Protein AF-A0A920G278-F1 (afdb_monomer_lite)

Foldseek 3Di:
DDLVDDPCVVVVCSVVVVVVDDDDDDDVPDDDDDDPPDDDDDDDPDPDDDDDDDDDDPDDCLQPDVVVVVVVCCVPQVPDDPVVNVVVVVVCCQQPVDPDCPVVVVDVDPDPDSRDDDDSVNSNVVVVVVVVVVVD

Radius of gyration: 21.74 Å; chains: 1; bounding box: 51×46×45 Å

Secondary structure (DSSP, 8-state):
--SSS--TTT-TTHHHHHHT-------TT------TT--------SSS---------SS-GGG--HHHHHHHHHHHHTTS-HHHHHHHHHHHIIIII----GGGTTSSS---STTS---HHHHHHHHHHHHHHHT-

Structure (mmCIF, N/CA/C/O backbone):
data_AF-A0A920G278-F1
#
_entry.id   AF-A0A920G278-F1
#
loop_
_atom_site.group_PDB
_atom_site.id
_atom_site.type_symbol
_atom_site.label_atom_id
_atom_site.label_alt_id
_atom_site.label_comp_id
_atom_site.label_asym_id
_atom_site.label_entity_id
_atom_site.label_seq_id
_atom_site.pdbx_PDB_ins_code
_atom_site.Cartn_x
_atom_site.Cartn_y
_atom_site.Cartn_z
_atom_site.occupancy
_atom_site.B_iso_or_equiv
_atom_site.auth_seq_id
_atom_site.auth_comp_id
_atom_site.auth_asym_id
_atom_site.auth_atom_id
_atom_site.pdbx_PDB_model_num
ATOM 1 N N . MET A 1 1 ? -13.855 -6.945 16.809 1.00 63.88 1 MET A N 1
ATOM 2 C CA . MET A 1 1 ? -14.785 -5.825 16.572 1.00 63.88 1 MET A CA 1
ATOM 3 C C . MET A 1 1 ? -15.887 -6.355 15.679 1.00 63.88 1 MET A C 1
ATOM 5 O O . MET A 1 1 ? -15.555 -6.992 14.687 1.00 63.88 1 MET A O 1
ATOM 9 N N . ASP A 1 2 ? -17.149 -6.184 16.060 1.00 78.00 2 ASP A N 1
ATOM 10 C CA . ASP A 1 2 ? -18.273 -6.523 15.185 1.00 78.00 2 ASP A CA 1
ATOM 11 C C . ASP A 1 2 ? -18.401 -5.433 14.112 1.00 78.00 2 ASP A C 1
ATOM 13 O O . ASP A 1 2 ? -18.522 -4.254 14.441 1.00 78.00 2 ASP A O 1
ATOM 17 N N . THR A 1 3 ? -18.305 -5.809 12.837 1.00 80.94 3 THR A N 1
ATOM 18 C CA . THR A 1 3 ? -18.431 -4.873 11.712 1.00 80.94 3 THR A CA 1
ATOM 19 C C . THR A 1 3 ? -19.882 -4.490 11.435 1.00 80.94 3 THR A C 1
ATOM 21 O O . THR A 1 3 ? -20.117 -3.423 10.871 1.00 80.94 3 THR A O 1
ATOM 24 N N . ARG A 1 4 ? -20.853 -5.319 11.850 1.00 83.62 4 ARG A N 1
ATOM 25 C CA . ARG A 1 4 ? -22.292 -5.077 11.654 1.00 83.62 4 ARG A CA 1
ATOM 26 C C . ARG A 1 4 ? -22.878 -4.147 12.708 1.00 83.62 4 ARG A C 1
ATOM 28 O O . ARG A 1 4 ? -23.804 -3.403 12.406 1.00 83.62 4 ARG A O 1
ATOM 35 N N . ASN A 1 5 ? -22.329 -4.172 13.918 1.00 88.94 5 ASN A N 1
ATOM 36 C CA . ASN A 1 5 ? -22.698 -3.260 14.996 1.00 88.94 5 ASN A CA 1
ATOM 37 C C . ASN A 1 5 ? -21.438 -2.712 15.696 1.00 88.94 5 ASN A C 1
ATOM 39 O O . ASN A 1 5 ? -21.107 -3.131 16.810 1.00 88.94 5 ASN A O 1
ATOM 43 N N . PRO A 1 6 ? -20.685 -1.824 15.025 1.00 90.19 6 PRO A N 1
ATOM 44 C CA . PRO A 1 6 ? -19.446 -1.276 15.558 1.00 90.19 6 PRO A CA 1
ATOM 45 C C . PRO A 1 6 ? -19.715 -0.355 16.751 1.00 90.19 6 PRO A C 1
ATOM 47 O O . PRO A 1 6 ? -20.625 0.472 16.722 1.00 90.19 6 PRO A O 1
ATOM 50 N N . ASP A 1 7 ? -18.871 -0.429 17.781 1.00 94.06 7 ASP A N 1
ATOM 51 C CA . ASP A 1 7 ? -18.888 0.563 18.857 1.00 94.06 7 ASP A CA 1
ATOM 52 C C . ASP A 1 7 ? -18.316 1.893 18.340 1.00 94.06 7 ASP A C 1
ATOM 54 O O . ASP A 1 7 ? -17.099 2.092 18.264 1.00 94.06 7 ASP A O 1
ATOM 58 N N . LEU A 1 8 ? -19.210 2.808 17.961 1.00 93.75 8 LEU A N 1
ATOM 59 C CA . LEU A 1 8 ? -18.851 4.129 17.445 1.00 93.75 8 LEU A CA 1
ATOM 60 C C . LEU A 1 8 ? -18.381 5.100 18.540 1.00 93.75 8 LEU A C 1
ATOM 62 O O . LEU A 1 8 ? -17.803 6.133 18.209 1.00 93.75 8 LEU A O 1
ATOM 66 N N . GLN A 1 9 ? -18.575 4.786 19.827 1.00 95.31 9 GLN A N 1
ATOM 67 C CA . GLN A 1 9 ? -17.986 5.581 20.909 1.00 95.31 9 GLN A CA 1
ATOM 68 C C . GLN A 1 9 ? -16.486 5.296 21.023 1.00 95.31 9 GLN A C 1
ATOM 70 O O . GLN A 1 9 ? -15.690 6.226 21.156 1.00 95.31 9 GLN A O 1
ATOM 75 N N . LEU A 1 10 ? -16.090 4.024 20.910 1.00 94.69 10 LEU A N 1
ATOM 76 C CA . LEU A 1 10 ? -14.682 3.608 20.884 1.00 94.69 10 LEU A CA 1
ATOM 77 C C . LEU A 1 10 ? -14.011 3.884 19.528 1.00 94.69 10 LEU A C 1
ATOM 79 O O . LEU A 1 10 ? -12.825 4.224 19.477 1.00 94.69 10 LEU A O 1
ATOM 83 N N . HIS A 1 11 ? -14.752 3.748 18.424 1.00 93.81 11 HIS A N 1
ATOM 84 C CA . HIS A 1 11 ? -14.230 3.852 17.058 1.00 93.81 11 HIS A CA 1
ATOM 85 C C . HIS A 1 11 ? -15.056 4.810 16.181 1.00 93.81 11 HIS A C 1
ATOM 87 O O . HIS A 1 11 ? -15.632 4.393 15.175 1.00 93.81 11 HIS A O 1
ATOM 93 N N . PRO A 1 12 ? -15.070 6.121 16.482 1.00 94.38 12 PRO A N 1
ATOM 94 C CA . PRO A 1 12 ? -15.932 7.086 15.791 1.00 94.38 12 PRO A CA 1
ATOM 95 C C . PRO A 1 12 ? -15.638 7.220 14.289 1.00 94.38 12 PRO A C 1
ATOM 97 O O . PRO A 1 12 ? -16.531 7.489 13.494 1.00 94.38 12 PRO A O 1
ATOM 100 N N . ASN A 1 13 ? -14.395 6.980 13.855 1.00 93.94 13 ASN A N 1
ATOM 101 C CA . ASN A 1 13 ? -14.040 7.025 12.431 1.00 93.94 13 ASN A CA 1
ATOM 102 C C . ASN A 1 13 ? -14.551 5.815 11.627 1.00 93.94 13 ASN A C 1
ATOM 104 O O . ASN A 1 13 ? -14.441 5.820 10.401 1.00 93.94 13 ASN A O 1
ATOM 108 N N . PHE A 1 14 ? -15.104 4.790 12.282 1.00 92.88 14 PHE A N 1
ATOM 109 C CA . PHE A 1 14 ? -15.648 3.621 11.596 1.00 92.88 14 PHE A CA 1
ATOM 110 C C . PHE A 1 14 ? -16.905 3.962 10.787 1.00 92.88 14 PHE A C 1
ATOM 112 O O . PHE A 1 14 ? -17.098 3.403 9.713 1.00 92.88 14 PHE A O 1
ATOM 119 N N . GLU A 1 15 ? -17.697 4.946 11.230 1.00 91.69 15 GLU A N 1
ATOM 120 C CA . GLU A 1 15 ? -18.829 5.470 10.454 1.00 91.69 15 GLU A CA 1
ATOM 121 C C . GLU A 1 15 ? -18.367 5.980 9.080 1.00 91.69 15 GLU A C 1
ATOM 123 O O . GLU A 1 15 ? -18.920 5.597 8.053 1.00 91.69 15 GLU A O 1
ATOM 128 N N . LYS A 1 16 ? -17.272 6.753 9.037 1.00 93.88 16 LYS A N 1
ATOM 129 C CA . LYS A 1 16 ? -16.677 7.229 7.776 1.00 93.88 16 LYS A CA 1
ATOM 130 C C . LYS A 1 16 ? -16.182 6.074 6.913 1.00 93.88 16 LYS A C 1
ATOM 132 O O . LYS A 1 16 ? -16.446 6.056 5.715 1.00 93.88 16 LYS A O 1
ATOM 137 N N . ALA A 1 17 ? -15.490 5.102 7.509 1.00 92.38 17 ALA A N 1
ATOM 138 C CA . ALA A 1 17 ? -15.020 3.925 6.781 1.00 92.38 17 ALA A CA 1
ATOM 139 C C . ALA A 1 17 ? -16.187 3.147 6.143 1.00 92.38 17 ALA A C 1
ATOM 141 O O . ALA A 1 17 ? -16.079 2.738 4.990 1.00 92.38 17 ALA A O 1
ATOM 142 N N . MET A 1 18 ? -17.319 3.025 6.846 1.00 90.44 18 MET A N 1
ATOM 143 C CA . MET A 1 18 ? -18.519 2.348 6.346 1.00 90.44 18 MET A CA 1
ATOM 144 C C . MET A 1 18 ? -19.105 3.028 5.102 1.00 90.44 18 MET A C 1
ATOM 146 O O . MET A 1 18 ? -19.583 2.342 4.207 1.00 90.44 18 MET A O 1
ATOM 150 N N . THR A 1 19 ? -19.010 4.359 4.986 1.00 92.94 19 THR A N 1
ATOM 151 C CA . THR A 1 19 ? -19.476 5.071 3.776 1.00 92.94 19 THR A CA 1
ATOM 152 C C . THR A 1 19 ? -18.672 4.737 2.515 1.00 92.94 19 THR A C 1
ATOM 154 O O . THR A 1 19 ? -19.168 4.918 1.406 1.00 92.94 19 THR A O 1
ATOM 157 N N . HIS A 1 20 ? -17.445 4.236 2.680 1.00 93.62 20 HIS A N 1
ATOM 158 C CA . HIS A 1 20 ? -16.569 3.800 1.591 1.00 93.62 20 HIS A CA 1
ATOM 159 C C . HIS A 1 20 ? -16.526 2.272 1.438 1.00 93.62 20 HIS A C 1
ATOM 161 O O . HIS A 1 20 ? -15.798 1.767 0.582 1.00 93.62 20 HIS A O 1
ATOM 167 N N . ALA A 1 21 ? -17.259 1.528 2.272 1.00 92.44 21 ALA A N 1
ATOM 168 C CA . ALA A 1 21 ? -17.241 0.077 2.247 1.00 92.44 21 ALA A CA 1
ATOM 169 C C . ALA A 1 21 ? -17.935 -0.458 0.989 1.00 92.44 21 ALA A C 1
ATOM 171 O O . ALA A 1 21 ? -18.999 0.010 0.587 1.00 92.44 21 ALA A O 1
ATOM 172 N N . LEU A 1 22 ? -17.331 -1.484 0.395 1.00 94.38 22 LEU A N 1
ATOM 173 C CA . LEU A 1 22 ? -17.933 -2.274 -0.670 1.00 94.38 22 LEU A CA 1
ATOM 174 C C . LEU A 1 22 ? -18.274 -3.652 -0.107 1.00 94.38 22 LEU A C 1
ATOM 176 O O . LEU A 1 22 ? -17.448 -4.274 0.562 1.00 94.38 22 LEU A O 1
ATOM 180 N N . THR A 1 23 ? -19.488 -4.127 -0.377 1.00 94.00 23 THR A N 1
ATOM 181 C CA . THR A 1 23 ? -19.970 -5.430 0.094 1.00 94.00 23 THR A CA 1
ATOM 182 C C . THR A 1 23 ? -20.340 -6.302 -1.093 1.00 94.00 23 THR A C 1
ATOM 184 O O . THR A 1 23 ? -21.022 -5.856 -2.014 1.00 94.00 23 THR A O 1
ATOM 187 N N . ALA A 1 24 ? -19.898 -7.556 -1.053 1.00 94.88 24 ALA A N 1
ATOM 188 C CA . ALA A 1 24 ? -20.250 -8.579 -2.022 1.00 94.88 24 ALA A CA 1
ATOM 189 C C . ALA A 1 24 ? -20.519 -9.896 -1.289 1.00 94.88 24 ALA A C 1
ATOM 191 O O . ALA A 1 24 ? -19.811 -10.242 -0.343 1.00 94.88 24 ALA A O 1
ATOM 192 N N . GLU A 1 25 ? -21.535 -10.626 -1.737 1.00 95.81 25 GLU A N 1
ATOM 193 C CA . GLU A 1 25 ? -21.801 -11.999 -1.312 1.00 95.81 25 GLU A CA 1
ATOM 194 C C . GLU A 1 25 ? -21.281 -12.945 -2.395 1.00 95.81 25 GLU A C 1
ATOM 196 O O . GLU A 1 25 ? -21.596 -12.760 -3.570 1.00 95.81 25 GLU A O 1
ATOM 201 N N . LEU A 1 26 ? -20.481 -13.940 -2.004 1.00 95.69 26 LEU A N 1
ATOM 202 C CA . LEU A 1 26 ? -19.862 -14.884 -2.933 1.00 95.69 26 LEU A CA 1
ATOM 203 C C . LEU A 1 26 ? -20.561 -16.233 -2.889 1.00 95.69 26 LEU A C 1
ATOM 205 O O . LEU A 1 26 ? -20.676 -16.857 -1.831 1.00 95.69 26 LEU A O 1
ATOM 209 N N . ARG A 1 27 ? -20.984 -16.702 -4.060 1.00 95.25 27 ARG A N 1
ATOM 210 C CA . ARG A 1 27 ? -21.540 -18.038 -4.265 1.00 95.25 27 ARG A CA 1
ATOM 211 C C . ARG A 1 27 ? -20.433 -19.027 -4.639 1.00 95.25 27 ARG A C 1
ATOM 213 O O . ARG A 1 27 ? -19.342 -18.621 -5.041 1.00 95.25 27 ARG A O 1
ATOM 220 N N . PRO A 1 28 ? -20.686 -20.344 -4.532 1.00 95.38 28 PRO A N 1
ATOM 221 C CA . PRO A 1 28 ? -19.731 -21.346 -4.990 1.00 95.38 28 PRO A CA 1
ATOM 222 C C . PRO A 1 28 ? -19.327 -21.117 -6.453 1.00 95.38 28 PRO A C 1
ATOM 224 O O . PRO A 1 28 ? -20.175 -21.130 -7.341 1.00 95.38 28 PRO A O 1
ATOM 227 N N . GLY A 1 29 ? -18.027 -20.928 -6.685 1.00 95.62 29 GLY A N 1
ATOM 228 C CA . GLY A 1 29 ? -17.454 -20.651 -8.006 1.00 95.62 29 GLY A CA 1
ATOM 229 C C . GLY A 1 29 ? -17.209 -19.170 -8.309 1.00 95.62 29 GLY A C 1
ATOM 230 O O . GLY A 1 29 ? -16.475 -18.884 -9.254 1.00 95.62 29 GLY A O 1
ATOM 231 N N . ASP A 1 30 ? -17.749 -18.243 -7.511 1.00 97.06 30 ASP A N 1
ATOM 2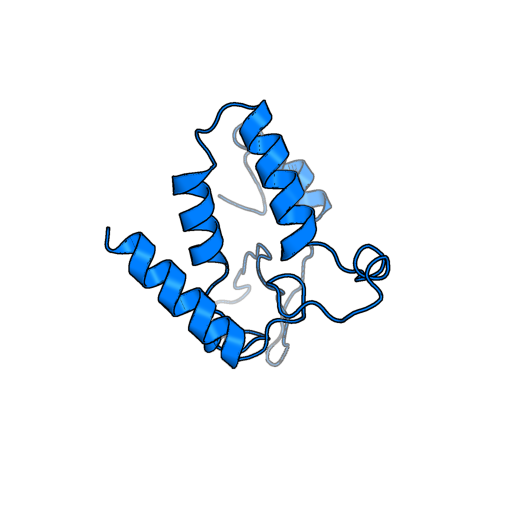32 C CA . ASP A 1 30 ? -17.466 -16.816 -7.670 1.00 97.06 30 ASP A CA 1
ATOM 233 C C . ASP A 1 30 ? -16.018 -16.492 -7.284 1.00 97.06 30 ASP A C 1
ATOM 235 O O . ASP A 1 30 ? -15.423 -17.105 -6.392 1.00 97.06 30 ASP A O 1
ATOM 239 N N . VAL A 1 31 ? -15.459 -15.484 -7.952 1.00 96.44 31 VAL A N 1
ATOM 240 C CA . VAL A 1 31 ? -14.097 -15.000 -7.720 1.00 96.44 31 VAL A CA 1
ATOM 241 C C . VAL A 1 31 ? -14.137 -13.494 -7.510 1.00 96.44 31 VAL A C 1
ATOM 243 O O . VAL A 1 31 ? -14.810 -12.772 -8.243 1.00 96.44 31 VAL A O 1
ATOM 246 N N . ILE A 1 32 ? -13.371 -13.019 -6.531 1.00 96.12 32 ILE A N 1
ATOM 247 C CA . ILE A 1 32 ? -13.100 -11.596 -6.327 1.00 96.12 32 ILE A CA 1
ATOM 248 C C . ILE A 1 32 ? -11.618 -11.315 -6.508 1.00 96.12 32 ILE A C 1
ATOM 250 O O . ILE A 1 32 ? -10.766 -12.101 -6.097 1.00 96.12 32 ILE A O 1
ATOM 254 N N . TYR A 1 33 ? -11.322 -10.164 -7.101 1.00 95.06 33 TYR A N 1
ATOM 255 C CA . TYR A 1 33 ? -9.986 -9.593 -7.102 1.00 95.06 33 TYR A CA 1
ATOM 256 C C . TYR A 1 33 ? -9.899 -8.537 -6.001 1.00 95.06 33 TYR A C 1
ATOM 258 O O . TYR A 1 33 ? -10.695 -7.600 -5.977 1.00 95.06 33 TYR A O 1
ATOM 266 N N . LEU A 1 34 ? -8.936 -8.698 -5.094 1.00 94.75 34 LEU A N 1
ATOM 267 C CA . LEU A 1 34 ? -8.640 -7.734 -4.039 1.00 94.75 34 LEU A CA 1
ATOM 268 C C . LEU A 1 34 ? -7.293 -7.074 -4.351 1.00 94.75 34 LEU A C 1
ATOM 270 O O . LEU A 1 34 ? -6.265 -7.749 -4.256 1.00 94.75 34 LEU A O 1
ATOM 274 N N . PRO A 1 35 ? -7.270 -5.783 -4.730 1.00 92.75 35 PRO A N 1
ATOM 275 C CA . PRO A 1 35 ? -6.017 -5.084 -4.966 1.00 92.75 35 PRO A CA 1
ATOM 276 C C . PRO A 1 35 ? -5.144 -5.032 -3.707 1.00 92.75 35 PRO A C 1
ATOM 278 O O . PRO A 1 35 ? -5.626 -5.091 -2.571 1.00 92.75 35 PRO A O 1
ATOM 281 N N . SER A 1 36 ? -3.835 -4.873 -3.909 1.00 90.31 36 SER A N 1
ATOM 282 C CA . SER A 1 36 ? -2.888 -4.733 -2.799 1.00 90.31 36 SER A CA 1
ATOM 283 C C . SER A 1 36 ? -3.300 -3.604 -1.848 1.00 90.31 36 SER A C 1
ATOM 285 O O . SER A 1 36 ? -3.749 -2.544 -2.281 1.00 90.31 36 SER A O 1
ATOM 287 N N . LEU A 1 37 ? -3.108 -3.833 -0.544 1.00 91.69 37 LEU A N 1
ATOM 288 C CA . LEU A 1 37 ? -3.442 -2.913 0.558 1.00 91.69 37 LEU A CA 1
ATOM 289 C C . LEU A 1 37 ? -4.943 -2.684 0.818 1.00 91.69 37 LEU A C 1
ATOM 291 O O . LEU A 1 37 ? -5.284 -1.880 1.688 1.00 91.69 37 LEU A O 1
ATOM 295 N N . TRP A 1 38 ? -5.848 -3.395 0.139 1.00 94.50 38 TRP A N 1
ATOM 296 C CA . TRP A 1 38 ? -7.277 -3.306 0.444 1.00 94.50 38 TRP A CA 1
ATOM 297 C C . TRP A 1 38 ? -7.628 -4.041 1.739 1.00 94.50 38 TRP A C 1
ATOM 299 O O . TRP A 1 38 ? -7.463 -5.259 1.865 1.00 94.50 38 TRP A O 1
ATOM 309 N N . TRP A 1 39 ? -8.169 -3.289 2.698 1.00 93.38 39 TRP A N 1
ATOM 310 C CA . TRP A 1 39 ? -8.805 -3.850 3.884 1.00 93.38 39 TRP A CA 1
ATOM 311 C C . TRP A 1 39 ? -10.033 -4.655 3.470 1.00 93.38 39 TRP A C 1
ATOM 313 O O . TRP A 1 39 ? -10.876 -4.168 2.721 1.00 93.38 39 TRP A O 1
ATOM 323 N N . HIS A 1 40 ? -10.142 -5.881 3.968 1.00 94.19 40 HIS A N 1
ATOM 324 C CA . HIS A 1 40 ? -11.272 -6.752 3.680 1.00 94.19 40 HIS A CA 1
ATOM 325 C C . HIS A 1 40 ? -11.637 -7.564 4.919 1.00 94.19 40 HIS A C 1
ATOM 327 O O . HIS A 1 40 ? -10.773 -7.996 5.683 1.00 94.19 40 HIS A O 1
ATOM 333 N N . GLN A 1 41 ? -12.937 -7.764 5.111 1.00 92.62 41 GLN A N 1
ATOM 334 C CA . GLN A 1 41 ? -13.489 -8.645 6.129 1.00 92.62 41 GLN A CA 1
ATOM 335 C C . GLN A 1 41 ? -14.347 -9.691 5.426 1.00 92.62 41 GLN A C 1
ATOM 337 O O . GLN A 1 41 ? -15.126 -9.365 4.537 1.00 92.62 41 GLN A O 1
ATOM 342 N N . VAL A 1 42 ? -14.169 -10.952 5.814 1.00 92.81 42 VAL A N 1
ATOM 343 C CA . VAL A 1 42 ? -14.889 -12.090 5.237 1.00 92.81 42 VAL A CA 1
ATOM 344 C C . VAL A 1 42 ? -15.750 -12.718 6.324 1.00 92.81 42 VAL A C 1
ATOM 346 O O . VAL A 1 42 ? -15.290 -12.916 7.451 1.00 92.81 42 VAL A O 1
ATOM 349 N N . GLU A 1 43 ? -17.003 -13.012 5.991 1.00 91.56 43 GLU A N 1
ATOM 350 C CA . GLU A 1 43 ? -17.947 -13.725 6.847 1.00 91.56 43 GLU A CA 1
ATOM 351 C C . GLU A 1 43 ? -18.442 -14.988 6.133 1.00 91.56 43 GLU A C 1
ATOM 353 O O . GLU A 1 43 ? -18.750 -14.954 4.942 1.00 91.56 43 GLU A O 1
ATOM 358 N N . SER A 1 44 ? -18.540 -16.104 6.862 1.00 92.81 44 SER A N 1
ATOM 359 C CA . SER A 1 44 ? -19.236 -17.294 6.370 1.00 92.81 44 SER A CA 1
ATOM 360 C C . SER A 1 44 ? -20.730 -17.189 6.661 1.00 92.81 44 SER A C 1
ATOM 362 O O . SER A 1 44 ? -21.122 -17.091 7.820 1.00 92.81 44 SER A O 1
ATOM 364 N N . LEU A 1 45 ? -21.562 -17.276 5.621 1.00 92.56 45 LEU A N 1
ATOM 365 C CA . LEU A 1 45 ? -23.026 -17.223 5.737 1.00 92.56 45 LEU A CA 1
ATOM 366 C C . LEU A 1 45 ? -23.682 -18.601 5.935 1.00 92.56 45 LEU A C 1
ATOM 368 O O . LEU A 1 45 ? -24.897 -18.699 6.081 1.00 92.56 45 LEU A O 1
ATOM 372 N N . SER A 1 46 ? -22.897 -19.680 5.922 1.00 92.00 46 SER A N 1
ATOM 373 C CA . SER A 1 46 ? -23.390 -21.047 6.102 1.00 92.00 46 SER A CA 1
ATOM 374 C C . SER A 1 46 ? -22.505 -21.845 7.060 1.00 92.00 46 SER A C 1
ATOM 376 O O . SER A 1 46 ? -21.387 -21.439 7.385 1.00 92.00 46 SER A O 1
ATOM 378 N N . ALA A 1 47 ? -23.016 -22.994 7.513 1.00 93.19 47 ALA A N 1
ATOM 379 C CA . ALA A 1 47 ? -22.315 -23.866 8.455 1.00 93.19 47 ALA A CA 1
ATOM 380 C C . ALA A 1 47 ? -21.013 -24.461 7.886 1.00 93.19 47 ALA A C 1
ATOM 382 O O . ALA A 1 47 ? -20.138 -24.847 8.657 1.00 93.19 47 ALA A O 1
ATOM 383 N N . ILE A 1 48 ? -20.884 -24.546 6.555 1.00 92.06 48 ILE A N 1
ATOM 384 C CA . ILE A 1 48 ? -19.701 -25.074 5.868 1.00 92.06 48 ILE A CA 1
ATOM 385 C C . ILE A 1 48 ? -19.375 -24.159 4.686 1.00 92.06 48 ILE A C 1
ATOM 387 O O . ILE A 1 48 ? -20.171 -24.052 3.756 1.00 92.06 48 ILE A O 1
ATOM 391 N N . ASN A 1 49 ? -18.186 -23.552 4.688 1.00 92.50 49 ASN A N 1
ATOM 392 C CA . ASN A 1 49 ? -17.644 -22.839 3.531 1.00 92.50 49 ASN A CA 1
ATOM 393 C C . ASN A 1 49 ? -16.237 -23.340 3.175 1.00 92.50 49 ASN A C 1
ATOM 395 O O . ASN A 1 49 ? -15.559 -23.967 3.989 1.00 92.50 49 ASN A O 1
ATOM 399 N N . GLY A 1 50 ? -15.812 -23.060 1.943 1.00 92.44 50 GLY A N 1
ATOM 400 C CA . GLY A 1 50 ? -14.443 -23.269 1.492 1.00 92.44 50 GLY A CA 1
ATOM 401 C C . GLY A 1 50 ? -14.040 -22.160 0.529 1.00 92.44 50 GLY A C 1
ATOM 402 O O . GLY A 1 50 ? -14.812 -21.808 -0.361 1.00 92.44 50 GLY A O 1
ATOM 403 N N . LEU A 1 51 ? -12.842 -21.609 0.720 1.00 94.12 51 LEU A N 1
ATOM 404 C CA . LEU A 1 51 ? -12.241 -20.608 -0.159 1.00 94.12 51 LEU A CA 1
ATOM 405 C C . LEU A 1 51 ? -10.800 -21.004 -0.480 1.00 94.12 51 LEU A C 1
ATOM 407 O O . LEU A 1 51 ? -10.098 -21.569 0.358 1.00 94.12 51 LEU A O 1
ATOM 411 N N . VAL A 1 52 ? -10.359 -20.668 -1.690 1.00 95.31 52 VAL A N 1
ATOM 412 C CA . VAL A 1 52 ? -8.963 -20.779 -2.121 1.00 95.31 52 VAL A CA 1
ATOM 413 C C . VAL A 1 52 ? -8.527 -19.412 -2.627 1.00 95.31 52 VAL A C 1
ATOM 415 O O . VAL A 1 52 ? -9.215 -18.806 -3.445 1.00 95.31 52 VAL A O 1
ATOM 418 N N . ASN A 1 53 ? -7.390 -18.926 -2.136 1.00 96.06 53 ASN A N 1
ATOM 41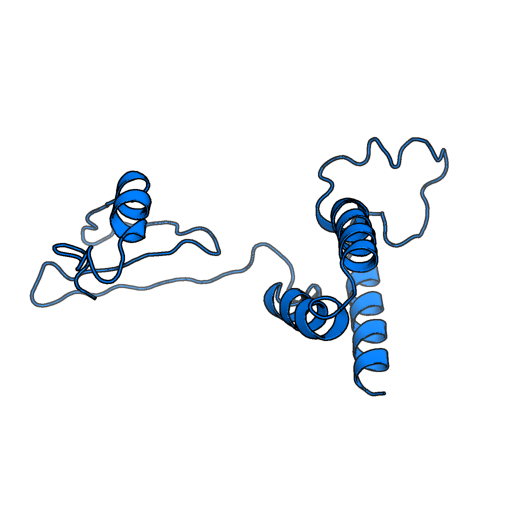9 C CA . ASN A 1 53 ? -6.831 -17.630 -2.510 1.00 96.06 53 ASN A CA 1
ATOM 420 C C . ASN A 1 53 ? -5.491 -17.789 -3.236 1.00 96.06 53 ASN A C 1
ATOM 422 O O . ASN A 1 53 ? -4.647 -18.592 -2.835 1.00 96.06 53 ASN A O 1
ATOM 426 N N . TYR A 1 54 ? -5.262 -16.946 -4.240 1.00 94.25 54 TYR A N 1
ATOM 427 C CA . TYR A 1 54 ? -3.981 -16.820 -4.932 1.00 94.25 54 TYR A CA 1
ATOM 428 C C . TYR A 1 54 ? -3.392 -15.441 -4.646 1.00 94.25 54 TYR A C 1
ATOM 430 O O . TYR A 1 54 ? -4.085 -14.438 -4.779 1.00 94.25 54 TYR A O 1
ATOM 438 N N . TRP A 1 55 ? -2.117 -15.401 -4.262 1.00 92.31 55 TRP A N 1
ATOM 439 C CA . TRP A 1 55 ? -1.371 -14.163 -4.038 1.00 92.31 55 TRP A CA 1
ATOM 440 C C . TRP A 1 55 ? -0.227 -14.091 -5.037 1.00 92.31 55 TRP A C 1
ATOM 442 O O . TRP A 1 55 ? 0.503 -15.067 -5.214 1.00 92.31 55 TRP A O 1
ATOM 452 N N . TRP A 1 56 ? -0.061 -12.940 -5.675 1.00 89.25 56 TRP A N 1
ATOM 453 C CA . TRP A 1 56 ? 1.039 -12.685 -6.595 1.00 89.25 56 TRP A CA 1
ATOM 454 C C . TRP A 1 56 ? 1.454 -11.216 -6.524 1.00 89.25 56 TRP A C 1
ATOM 456 O O . TRP A 1 56 ? 0.714 -10.367 -6.029 1.00 89.25 56 TRP A O 1
ATOM 466 N N . THR A 1 57 ? 2.655 -10.925 -7.012 1.00 84.38 57 THR A N 1
ATOM 467 C CA . THR A 1 57 ? 3.141 -9.562 -7.231 1.00 84.38 57 THR A CA 1
ATOM 468 C C . THR A 1 57 ? 3.164 -9.282 -8.725 1.00 84.38 57 THR A C 1
ATOM 470 O O . THR A 1 57 ? 3.475 -10.166 -9.521 1.00 84.38 57 THR A O 1
ATOM 473 N N . GLU A 1 58 ? 2.858 -8.050 -9.120 1.00 82.44 58 GLU A N 1
ATOM 474 C CA . GLU A 1 58 ? 2.912 -7.640 -10.532 1.00 82.44 58 GLU A CA 1
ATOM 475 C C . GLU A 1 58 ? 4.352 -7.471 -11.042 1.00 82.44 58 GLU A C 1
ATOM 477 O O . GLU A 1 58 ? 4.593 -7.403 -12.244 1.00 82.44 58 GLU A O 1
ATOM 482 N N . THR A 1 59 ? 5.325 -7.417 -10.130 1.00 83.38 59 THR A N 1
ATOM 483 C CA . THR A 1 59 ? 6.719 -7.106 -10.437 1.00 83.38 59 THR A CA 1
ATOM 484 C C . THR A 1 59 ? 7.666 -8.242 -10.035 1.00 83.38 59 THR A C 1
ATOM 486 O O . THR A 1 59 ? 7.352 -9.086 -9.189 1.00 83.38 59 THR A O 1
ATOM 489 N N . SER A 1 60 ? 8.839 -8.279 -10.679 1.00 83.69 60 SER A N 1
ATOM 490 C CA . SER A 1 60 ? 9.891 -9.274 -10.436 1.00 83.69 60 SER A CA 1
ATOM 491 C C . SER A 1 60 ? 10.371 -9.257 -8.982 1.00 83.69 60 SER A C 1
ATOM 493 O O . SER A 1 60 ? 10.615 -8.199 -8.402 1.00 83.69 60 SER A O 1
ATOM 495 N N . ALA A 1 61 ? 10.631 -10.440 -8.417 1.00 82.75 61 ALA A N 1
ATOM 496 C CA . ALA A 1 61 ? 11.179 -10.593 -7.065 1.00 82.75 61 ALA A CA 1
ATOM 497 C C . ALA A 1 61 ? 12.544 -9.895 -6.863 1.00 82.75 61 ALA A C 1
ATOM 499 O O . ALA A 1 61 ? 12.974 -9.651 -5.729 1.00 82.75 61 ALA A O 1
ATOM 500 N N . VAL A 1 62 ? 13.240 -9.555 -7.956 1.00 84.56 62 VAL A N 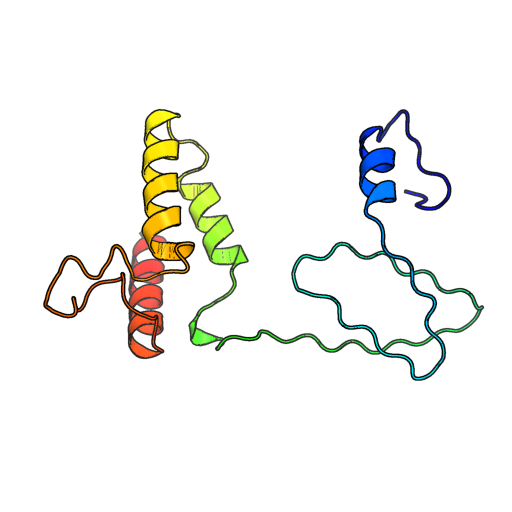1
ATOM 501 C CA . VAL A 1 62 ? 14.495 -8.789 -7.922 1.00 84.56 62 VAL A CA 1
ATOM 502 C C . VAL A 1 62 ? 14.292 -7.412 -7.275 1.00 84.56 62 VAL A C 1
ATOM 504 O O . VAL A 1 62 ? 15.200 -6.954 -6.578 1.00 84.56 62 VAL A O 1
ATOM 507 N N . TYR A 1 63 ? 13.106 -6.809 -7.417 1.00 85.62 63 TYR A N 1
ATOM 508 C CA . TYR A 1 63 ? 12.782 -5.478 -6.892 1.00 85.62 63 TYR A CA 1
ATOM 509 C C . TYR A 1 63 ? 12.522 -5.436 -5.376 1.00 85.62 63 TYR A C 1
ATOM 511 O O . TYR A 1 63 ? 12.591 -4.364 -4.779 1.00 85.62 63 TYR A O 1
ATOM 519 N N . GLY A 1 64 ? 12.308 -6.588 -4.731 1.00 86.75 64 GLY A N 1
ATOM 520 C CA . GLY A 1 64 ? 12.058 -6.671 -3.286 1.00 86.75 64 GLY A CA 1
ATOM 521 C C . GLY A 1 64 ? 10.635 -6.274 -2.871 1.00 86.75 64 GLY A C 1
ATOM 522 O O . GLY A 1 64 ? 9.781 -5.998 -3.711 1.00 86.75 64 GLY A O 1
ATOM 523 N N . ALA A 1 65 ? 10.363 -6.292 -1.561 1.00 88.44 65 ALA A N 1
ATOM 524 C CA . ALA A 1 65 ? 9.040 -5.990 -1.019 1.00 88.44 65 ALA A CA 1
ATOM 525 C C . ALA A 1 65 ? 8.895 -4.488 -0.687 1.00 88.44 65 ALA A C 1
ATOM 527 O O . ALA A 1 65 ? 9.768 -3.933 -0.016 1.00 88.44 65 ALA A O 1
ATOM 528 N N . PRO A 1 66 ? 7.775 -3.823 -1.042 1.00 91.00 66 PRO A N 1
ATOM 529 C CA . PRO A 1 66 ? 7.539 -2.416 -0.685 1.00 91.00 66 PRO A CA 1
ATOM 530 C C . PRO A 1 66 ? 7.624 -2.128 0.825 1.00 91.00 66 PRO A C 1
ATOM 532 O O . PRO A 1 66 ? 8.046 -1.048 1.240 1.00 91.00 66 PRO A O 1
ATOM 535 N N . MET A 1 67 ? 7.276 -3.113 1.659 1.00 91.88 67 MET A N 1
ATOM 536 C CA . MET A 1 67 ? 7.381 -3.009 3.117 1.00 91.88 67 MET A CA 1
ATOM 537 C C . MET A 1 67 ? 8.825 -2.870 3.616 1.00 91.88 67 MET A C 1
ATOM 539 O O . MET A 1 67 ? 9.044 -2.200 4.627 1.00 91.88 67 MET A O 1
ATOM 543 N N . ASP A 1 68 ? 9.815 -3.427 2.913 1.00 92.31 68 ASP A N 1
ATOM 544 C CA . ASP A 1 68 ? 11.227 -3.276 3.286 1.00 92.31 68 ASP A CA 1
ATOM 545 C C . ASP A 1 68 ? 11.686 -1.828 3.070 1.00 92.31 68 ASP A C 1
ATOM 547 O O . ASP A 1 68 ? 12.344 -1.238 3.932 1.00 92.31 68 ASP A O 1
ATOM 551 N N . ALA A 1 69 ? 11.265 -1.215 1.957 1.00 92.88 69 ALA A N 1
ATOM 552 C 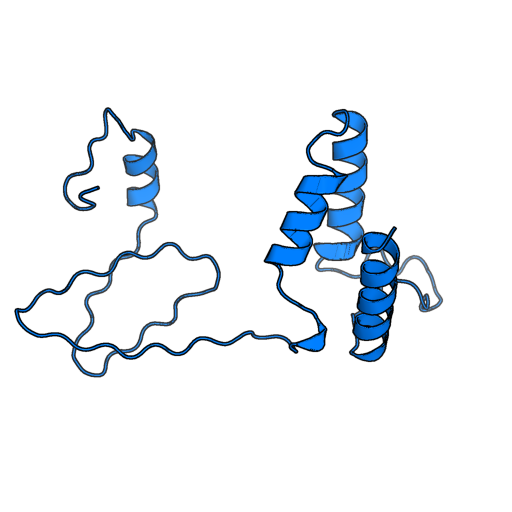CA . ALA A 1 69 ? 11.527 0.194 1.672 1.00 92.88 69 ALA A CA 1
ATOM 553 C C . ALA A 1 69 ? 10.879 1.109 2.724 1.00 92.88 69 ALA A C 1
ATOM 555 O O . ALA A 1 69 ? 11.539 2.007 3.253 1.00 92.88 69 ALA A O 1
ATOM 556 N N . LEU A 1 70 ? 9.617 0.843 3.088 1.00 95.06 70 LEU A N 1
ATOM 557 C CA . LEU A 1 70 ? 8.923 1.584 4.145 1.00 95.06 70 LEU A CA 1
ATOM 558 C C . LEU A 1 70 ? 9.625 1.434 5.499 1.00 95.06 70 LEU A C 1
ATOM 560 O O . LEU A 1 70 ? 9.827 2.425 6.199 1.00 95.06 70 LEU A O 1
ATOM 564 N N . THR A 1 71 ? 10.028 0.216 5.863 1.00 95.88 71 THR A N 1
ATOM 565 C CA . THR A 1 71 ? 10.731 -0.058 7.126 1.00 95.88 71 THR A CA 1
ATOM 566 C C . THR A 1 71 ? 12.038 0.726 7.204 1.00 95.88 71 THR A C 1
ATOM 568 O O . THR A 1 71 ? 12.319 1.380 8.212 1.00 95.88 71 THR A O 1
ATOM 571 N N . HIS A 1 72 ? 12.816 0.734 6.121 1.00 94.31 72 HIS A N 1
ATOM 572 C CA . HIS A 1 72 ? 14.060 1.491 6.071 1.00 94.31 72 HIS A CA 1
ATOM 573 C C . HIS A 1 72 ? 13.821 3.009 6.147 1.00 94.31 72 HIS A C 1
ATOM 575 O O . HIS A 1 72 ? 14.512 3.707 6.892 1.00 94.31 72 HIS A O 1
ATOM 581 N N . ALA A 1 73 ? 12.799 3.523 5.457 1.00 95.50 73 ALA A N 1
ATOM 582 C CA . ALA A 1 73 ? 12.414 4.932 5.534 1.00 95.50 73 ALA A CA 1
ATOM 583 C C . ALA A 1 73 ? 11.942 5.332 6.943 1.00 95.50 73 ALA A C 1
ATOM 585 O O . ALA A 1 73 ? 12.276 6.417 7.422 1.00 95.50 73 ALA A O 1
ATOM 586 N N . LEU A 1 74 ? 11.211 4.460 7.647 1.00 96.44 74 LEU A N 1
ATOM 587 C CA . LEU A 1 74 ? 10.833 4.691 9.042 1.00 96.44 74 LEU A CA 1
ATOM 588 C C . LEU A 1 74 ? 12.070 4.827 9.934 1.00 96.44 74 LEU A C 1
ATOM 590 O O . LEU A 1 74 ? 12.145 5.771 10.718 1.00 96.44 74 LEU A O 1
ATOM 594 N N . MET A 1 75 ? 13.048 3.935 9.774 1.00 94.94 75 MET A N 1
ATOM 595 C CA . MET A 1 75 ? 14.297 3.971 10.535 1.00 94.94 75 MET A CA 1
ATOM 596 C C . MET A 1 75 ? 15.117 5.241 10.255 1.00 94.94 75 MET A C 1
ATOM 598 O O . MET A 1 75 ? 15.611 5.866 11.190 1.00 94.94 75 MET A O 1
ATOM 602 N N . ALA A 1 76 ? 15.252 5.640 8.986 1.00 95.38 76 ALA A N 1
ATOM 603 C CA . ALA A 1 76 ? 16.158 6.717 8.583 1.00 95.38 76 ALA A CA 1
ATOM 604 C C . ALA A 1 76 ? 15.531 8.126 8.601 1.00 95.38 76 ALA A C 1
ATOM 606 O O . ALA A 1 76 ? 16.239 9.109 8.815 1.00 95.38 76 ALA A O 1
ATOM 607 N N . ILE A 1 77 ? 14.219 8.253 8.362 1.00 97.00 77 ILE A N 1
ATOM 608 C CA . ILE A 1 77 ? 13.580 9.545 8.038 1.00 97.00 77 ILE A CA 1
ATOM 609 C C . ILE A 1 77 ? 12.558 9.980 9.095 1.00 97.00 77 ILE A C 1
ATOM 611 O O . ILE A 1 77 ? 12.420 11.178 9.354 1.00 97.00 77 ILE A O 1
ATOM 615 N N . LYS A 1 78 ? 11.837 9.050 9.741 1.00 96.69 78 LYS A N 1
ATOM 616 C CA . LYS A 1 78 ? 10.677 9.376 10.604 1.00 96.69 78 LYS A CA 1
ATOM 617 C C . LYS A 1 78 ? 10.999 10.397 11.705 1.00 96.69 78 LYS A C 1
ATOM 619 O O . LYS A 1 78 ? 10.174 11.280 11.982 1.00 96.69 78 LYS A O 1
ATOM 624 N N . SER A 1 79 ? 12.194 10.295 12.284 1.00 96.94 79 SER A N 1
ATOM 625 C CA . SER A 1 79 ? 12.659 11.104 13.419 1.00 96.94 79 SER A CA 1
ATOM 626 C C . SER A 1 79 ? 13.380 12.399 13.030 1.00 96.94 79 SER A C 1
ATOM 628 O O . SER A 1 79 ? 13.738 13.173 13.913 1.00 96.94 79 SER A O 1
ATOM 630 N N . LEU A 1 80 ? 13.579 12.679 11.736 1.00 97.69 80 LEU A N 1
ATOM 631 C CA . LEU A 1 80 ? 14.257 13.903 11.302 1.00 97.69 80 LEU A CA 1
ATOM 632 C C . LEU A 1 80 ? 13.435 15.172 11.630 1.00 97.69 80 LEU A C 1
ATOM 634 O O . LEU A 1 80 ? 12.198 15.106 11.730 1.00 97.69 80 LEU A O 1
ATOM 638 N N . PRO A 1 81 ? 14.088 16.347 11.753 1.00 98.25 81 PRO A N 1
ATOM 639 C CA . PRO A 1 81 ? 13.408 17.637 11.849 1.00 98.25 81 PRO A CA 1
ATOM 640 C C . PRO A 1 81 ? 12.454 17.886 10.674 1.00 98.25 81 PRO A C 1
ATOM 642 O O . PRO A 1 81 ? 12.671 17.396 9.565 1.00 98.25 81 PRO A O 1
ATOM 645 N N . GLY A 1 82 ? 11.410 18.690 10.901 1.00 97.81 82 GLY A N 1
ATOM 646 C CA . GLY A 1 82 ? 10.343 18.930 9.919 1.00 97.81 82 GLY A CA 1
ATOM 647 C C . GLY A 1 82 ? 10.852 19.353 8.538 1.00 97.81 82 GLY A C 1
ATOM 648 O O . GLY A 1 82 ? 10.501 18.723 7.547 1.00 97.81 82 GLY A O 1
ATOM 649 N N . ALA A 1 83 ? 11.749 20.342 8.479 1.00 97.31 83 ALA A N 1
ATOM 650 C CA . ALA A 1 83 ? 12.317 20.825 7.217 1.00 97.31 83 ALA A CA 1
ATOM 651 C C . ALA A 1 83 ? 13.065 19.728 6.434 1.00 97.31 83 ALA A C 1
ATOM 653 O O . ALA A 1 83 ? 12.927 19.632 5.217 1.00 97.31 83 ALA A O 1
ATOM 654 N N . GLN A 1 84 ? 13.806 18.859 7.129 1.00 97.50 84 GLN A N 1
ATOM 655 C CA . GLN A 1 84 ? 14.524 17.753 6.493 1.00 97.50 84 GLN A CA 1
ATOM 656 C C . GLN A 1 84 ? 13.559 16.681 5.982 1.00 97.50 84 GLN A C 1
ATOM 658 O O . GLN A 1 84 ? 13.735 16.190 4.871 1.00 97.50 84 GLN A O 1
ATOM 663 N N . LYS A 1 85 ? 12.503 16.354 6.742 1.00 97.25 85 LYS A N 1
ATOM 664 C CA . LYS A 1 85 ? 11.456 15.432 6.271 1.00 97.25 85 LYS A CA 1
ATOM 665 C C . LYS A 1 85 ? 10.768 15.949 5.014 1.00 97.25 85 LYS A C 1
ATOM 667 O O . LYS A 1 85 ? 10.547 15.166 4.099 1.00 97.25 85 LYS A O 1
ATOM 672 N N . SER A 1 86 ? 10.480 17.248 4.945 1.00 96.94 86 SER A N 1
ATOM 673 C CA . SER A 1 86 ? 9.897 17.862 3.748 1.00 96.94 86 SER A CA 1
ATOM 674 C C . SER A 1 86 ? 10.833 17.778 2.540 1.00 96.94 86 SER A C 1
ATOM 676 O O . SER A 1 86 ? 10.379 17.441 1.451 1.00 96.94 86 SER A O 1
ATOM 678 N N . ALA A 1 87 ? 12.136 18.014 2.729 1.00 95.94 87 ALA A N 1
ATOM 679 C CA . ALA A 1 87 ? 13.123 17.869 1.659 1.00 95.94 87 ALA A CA 1
ATOM 680 C C . ALA A 1 87 ? 13.223 16.417 1.157 1.00 95.94 87 ALA A C 1
ATOM 682 O O . ALA A 1 87 ? 13.191 16.174 -0.047 1.00 95.94 87 ALA A O 1
ATOM 683 N N . TRP A 1 88 ? 13.268 15.439 2.069 1.00 96.44 88 TRP A N 1
ATOM 684 C CA . TRP A 1 88 ? 13.261 14.022 1.697 1.00 96.44 88 TRP A CA 1
ATOM 685 C C . TRP A 1 88 ? 11.957 13.601 1.024 1.00 96.44 88 TRP A C 1
ATOM 687 O O . TRP A 1 88 ? 12.008 12.857 0.052 1.00 96.44 88 TRP A O 1
ATOM 697 N N . LYS A 1 89 ? 10.801 14.105 1.474 1.00 95.50 89 LYS A N 1
ATOM 698 C CA . LYS A 1 89 ? 9.520 13.860 0.802 1.00 95.50 89 LYS A CA 1
ATOM 699 C C . LYS A 1 89 ? 9.573 14.318 -0.657 1.00 95.50 89 LYS A C 1
ATOM 701 O O . LYS A 1 89 ? 9.206 13.538 -1.522 1.00 95.50 89 LYS A O 1
ATOM 706 N N . ALA A 1 90 ? 10.090 15.517 -0.932 1.00 92.25 90 ALA A N 1
ATOM 707 C CA . ALA A 1 90 ? 10.236 16.009 -2.304 1.00 92.25 90 ALA A CA 1
ATOM 708 C C . ALA A 1 90 ? 11.151 15.111 -3.159 1.00 92.25 90 ALA A C 1
ATOM 710 O O . ALA A 1 90 ? 10.866 14.881 -4.330 1.00 92.25 90 ALA A O 1
ATOM 711 N N . LEU A 1 91 ? 12.217 14.550 -2.57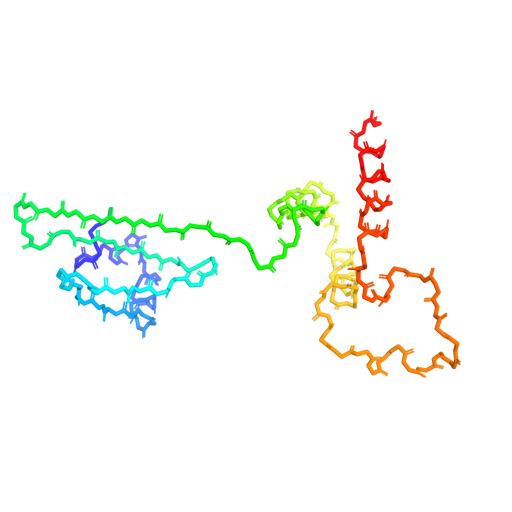4 1.00 91.06 91 LEU A N 1
ATOM 712 C CA . LEU A 1 91 ? 13.064 13.573 -3.267 1.00 91.06 91 LEU A CA 1
ATOM 713 C C . LEU A 1 91 ? 12.328 12.254 -3.547 1.00 91.06 91 LEU A C 1
ATOM 715 O O . LEU A 1 91 ? 12.482 11.708 -4.634 1.00 91.06 91 LEU A O 1
ATOM 719 N N . PHE A 1 92 ? 11.527 11.741 -2.608 1.00 92.81 92 PHE A N 1
ATOM 720 C CA . PHE A 1 92 ? 10.687 10.559 -2.847 1.00 92.81 92 PHE A CA 1
ATOM 721 C C . PHE A 1 92 ? 9.638 10.824 -3.929 1.00 92.81 92 PHE A C 1
ATOM 723 O O . PHE A 1 92 ? 9.465 9.996 -4.819 1.00 92.81 92 PHE A O 1
ATOM 730 N N . ASP A 1 93 ? 8.985 11.985 -3.883 1.00 89.50 93 ASP A N 1
ATOM 731 C CA . ASP A 1 93 ? 8.015 12.395 -4.897 1.00 89.50 93 ASP A CA 1
ATOM 732 C C . ASP A 1 93 ? 8.678 12.415 -6.288 1.00 89.50 93 ASP A C 1
ATOM 734 O O . ASP A 1 93 ? 8.135 11.847 -7.228 1.00 89.50 93 ASP A O 1
ATOM 738 N N . TYR A 1 94 ? 9.897 12.957 -6.401 1.00 84.94 94 TYR A N 1
ATOM 739 C CA . TYR A 1 94 ? 10.639 13.011 -7.664 1.00 84.94 94 TYR A CA 1
ATOM 740 C C . TYR A 1 94 ? 11.147 11.643 -8.155 1.00 84.94 94 TYR A C 1
ATOM 742 O O . TYR A 1 94 ? 10.970 11.319 -9.325 1.00 84.94 94 TYR A O 1
ATOM 750 N N . TYR A 1 95 ? 11.778 10.831 -7.296 1.00 85.44 95 TYR A N 1
ATOM 751 C CA . TYR A 1 95 ? 12.444 9.583 -7.715 1.00 85.44 95 TYR A CA 1
ATOM 752 C C . TYR A 1 95 ? 11.555 8.331 -7.682 1.00 85.44 95 TYR A C 1
ATOM 754 O O . TYR A 1 95 ? 11.915 7.336 -8.307 1.00 85.44 95 TYR A O 1
ATOM 762 N N . VAL A 1 96 ? 10.457 8.330 -6.917 1.00 87.94 96 VAL A N 1
ATOM 763 C CA . VAL A 1 96 ? 9.646 7.122 -6.660 1.00 87.94 96 VAL A CA 1
ATOM 764 C C . VAL A 1 96 ? 8.206 7.268 -7.148 1.00 87.94 96 VAL A C 1
ATOM 766 O O . VAL A 1 96 ? 7.662 6.297 -7.665 1.00 87.94 96 VAL A O 1
ATOM 769 N N . PHE A 1 97 ? 7.582 8.440 -6.978 1.00 87.81 97 PHE A N 1
ATOM 770 C CA . PHE A 1 97 ? 6.141 8.612 -7.221 1.00 87.81 97 PHE A CA 1
ATOM 771 C C . PHE A 1 97 ? 5.785 9.429 -8.470 1.00 87.81 97 PHE A C 1
ATOM 773 O O . PHE A 1 97 ? 4.614 9.466 -8.838 1.00 87.81 97 PHE A O 1
ATOM 780 N N . SER A 1 98 ? 6.747 10.087 -9.120 1.00 81.88 98 SER A N 1
ATOM 781 C CA . SER A 1 98 ? 6.491 10.854 -10.341 1.00 81.88 98 SER A CA 1
ATOM 782 C C . SER A 1 98 ? 6.085 9.919 -11.492 1.00 81.88 98 SER A C 1
ATOM 784 O O . SER A 1 98 ? 6.844 9.049 -11.922 1.00 81.88 98 SER A O 1
ATOM 786 N N . GLU A 1 99 ? 4.851 10.074 -11.981 1.00 65.94 99 GLU A N 1
ATOM 787 C CA . GLU A 1 99 ? 4.310 9.257 -13.082 1.00 65.94 99 GLU A CA 1
ATOM 788 C C . GLU A 1 99 ? 4.869 9.684 -14.446 1.00 65.94 99 GLU A C 1
ATOM 790 O O . GLU A 1 99 ? 5.043 8.863 -15.347 1.00 65.94 99 GLU A O 1
ATOM 795 N N . THR A 1 100 ? 5.181 10.970 -14.598 1.00 56.47 100 THR A N 1
ATOM 796 C CA . THR A 1 100 ? 5.681 11.560 -15.839 1.00 56.47 100 THR A CA 1
ATOM 797 C C . THR A 1 100 ? 7.194 11.714 -15.798 1.00 56.47 100 THR A C 1
ATOM 799 O O . THR A 1 100 ? 7.786 12.032 -14.770 1.00 56.47 100 THR A O 1
ATOM 802 N N . ALA A 1 101 ? 7.841 11.491 -16.937 1.00 52.50 101 ALA A N 1
ATOM 803 C CA . ALA A 1 101 ? 9.232 11.871 -17.150 1.00 52.50 101 ALA A CA 1
ATOM 804 C C . ALA A 1 101 ? 9.378 13.305 -17.687 1.00 52.50 101 ALA A C 1
ATOM 806 O O . ALA A 1 101 ? 10.472 13.684 -18.080 1.00 52.50 101 ALA A O 1
ATOM 807 N N . ASP A 1 102 ? 8.310 14.105 -17.699 1.00 51.28 102 ASP A N 1
ATOM 808 C CA . ASP A 1 102 ? 8.290 15.433 -18.332 1.00 51.28 102 ASP A CA 1
ATOM 809 C C . ASP A 1 102 ? 9.294 16.418 -17.708 1.00 51.28 102 ASP A C 1
ATOM 811 O O . ASP A 1 102 ? 9.877 17.260 -18.387 1.00 51.28 102 ASP A O 1
ATOM 815 N N . ASP A 1 103 ? 9.576 16.290 -16.415 1.00 54.38 103 ASP A N 1
ATOM 816 C CA . ASP A 1 103 ? 10.623 17.025 -15.704 1.00 54.38 103 ASP A CA 1
ATOM 817 C C . ASP A 1 103 ? 12.000 16.337 -15.771 1.00 54.38 103 ASP A C 1
ATOM 819 O O . ASP A 1 103 ? 12.947 16.787 -15.130 1.00 54.38 103 ASP A O 1
ATOM 823 N N . ARG A 1 104 ? 12.143 15.269 -16.566 1.00 56.91 104 ARG A N 1
ATOM 824 C CA . ARG A 1 104 ? 13.417 14.655 -16.989 1.00 56.91 104 ARG A CA 1
ATOM 825 C C . ARG A 1 104 ? 13.805 15.060 -18.421 1.00 56.91 104 ARG A C 1
ATOM 827 O O . ARG A 1 104 ? 14.965 14.884 -18.791 1.00 56.91 104 ARG A O 1
ATOM 834 N N . ASP A 1 105 ? 12.902 15.695 -19.176 1.00 54.53 105 ASP A N 1
ATOM 835 C CA . ASP A 1 105 ? 13.119 16.136 -20.568 1.00 54.53 105 ASP A CA 1
ATOM 836 C C . ASP A 1 105 ? 13.958 17.417 -20.716 1.00 54.53 105 ASP A C 1
ATOM 838 O O . ASP A 1 105 ? 14.475 17.704 -21.797 1.00 54.53 105 ASP A O 1
ATOM 842 N N . TYR A 1 106 ? 14.172 18.190 -19.643 1.00 55.75 106 TYR A N 1
ATOM 843 C CA . TYR A 1 106 ? 15.058 19.369 -19.704 1.00 55.75 106 TYR A CA 1
ATOM 844 C C . TYR A 1 106 ? 16.519 18.983 -20.031 1.00 55.75 106 TYR A C 1
ATOM 846 O O . TYR A 1 106 ? 17.334 19.826 -20.411 1.00 55.75 106 TYR A O 1
ATOM 854 N N . TRP A 1 107 ? 16.873 17.703 -19.880 1.00 55.91 107 TRP A N 1
ATOM 855 C CA . TRP A 1 107 ? 18.204 17.164 -20.113 1.00 55.91 107 TRP A CA 1
ATOM 856 C C . TRP A 1 107 ? 18.198 16.397 -21.438 1.00 55.91 107 TRP A C 1
ATOM 858 O O . TRP A 1 107 ? 17.716 15.276 -21.521 1.00 55.91 107 TRP A O 1
ATOM 868 N N . GLN A 1 108 ? 18.800 16.978 -22.479 1.00 54.81 108 GLN A N 1
ATOM 869 C CA . GLN A 1 108 ? 18.849 16.418 -23.845 1.00 54.81 108 GLN A CA 1
ATOM 870 C C . GLN A 1 108 ? 19.655 15.108 -23.984 1.00 54.81 108 GLN A C 1
ATOM 872 O O . GLN A 1 108 ? 19.854 14.603 -25.087 1.00 54.81 108 GLN A O 1
ATOM 877 N N . THR A 1 109 ? 20.175 14.558 -22.887 1.00 56.22 109 THR A N 1
ATOM 878 C CA . THR A 1 109 ? 20.952 13.318 -22.875 1.00 56.22 109 THR A CA 1
ATOM 879 C C . THR A 1 109 ? 20.345 12.380 -21.838 1.00 56.22 109 THR A C 1
ATOM 881 O O . THR A 1 109 ? 20.224 12.798 -20.684 1.00 56.22 109 THR A O 1
ATOM 884 N N . PRO A 1 110 ? 20.012 11.122 -22.193 1.00 54.62 110 PRO A N 1
ATOM 885 C CA . PRO A 1 110 ? 19.563 10.137 -21.220 1.00 54.62 110 PRO A CA 1
ATOM 886 C C . PRO A 1 110 ? 20.621 10.009 -20.127 1.00 54.62 110 PRO A C 1
ATOM 888 O O . PRO A 1 110 ? 21.745 9.563 -20.381 1.00 54.62 110 PRO A O 1
ATOM 891 N N . ARG A 1 111 ? 20.300 10.450 -18.909 1.00 55.38 111 ARG A N 1
ATOM 892 C CA . ARG A 1 111 ? 21.201 10.236 -17.785 1.00 55.38 111 ARG A CA 1
ATOM 893 C C . ARG A 1 111 ? 21.204 8.754 -17.456 1.00 55.38 111 ARG A C 1
ATOM 895 O O . ARG A 1 111 ? 20.164 8.128 -17.295 1.00 55.38 111 ARG A O 1
ATOM 902 N N . GLN A 1 112 ? 22.399 8.205 -17.292 1.00 55.84 112 GLN A N 1
ATOM 903 C CA . GLN A 1 112 ? 22.600 6.882 -16.710 1.00 55.84 112 GLN A CA 1
ATOM 904 C C . GLN A 1 112 ? 22.529 6.977 -15.171 1.00 55.84 112 GLN A C 1
ATOM 906 O O . GLN A 1 112 ? 23.409 6.490 -14.463 1.00 55.84 112 GLN A O 1
ATOM 911 N N . ASP A 1 113 ? 21.537 7.705 -14.652 1.00 62.06 113 ASP A N 1
ATOM 912 C CA . ASP A 1 113 ? 21.329 7.940 -13.224 1.00 62.06 113 ASP A CA 1
ATOM 913 C C . ASP A 1 113 ? 20.162 7.091 -12.681 1.00 62.06 113 ASP A C 1
ATOM 915 O O . ASP A 1 113 ? 19.619 6.224 -13.364 1.00 62.06 113 ASP A O 1
ATOM 919 N N . ARG A 1 114 ? 19.798 7.305 -11.411 1.00 65.81 114 ARG A N 1
ATOM 920 C CA . ARG A 1 114 ? 18.712 6.573 -10.732 1.00 65.81 114 ARG A CA 1
ATOM 921 C C . ARG A 1 114 ? 17.310 7.039 -11.160 1.00 65.81 114 ARG A C 1
ATOM 923 O O . ARG A 1 114 ? 16.342 6.543 -10.598 1.00 65.81 114 ARG A O 1
ATOM 930 N N . SER A 1 115 ? 17.199 8.000 -12.083 1.00 63.81 115 SER A N 1
ATOM 931 C CA . SER A 1 115 ? 15.923 8.594 -12.496 1.00 63.81 115 SER A CA 1
ATOM 932 C C . SER A 1 115 ? 15.276 7.883 -13.686 1.00 63.81 115 SER A C 1
ATOM 934 O O . SER A 1 115 ? 14.127 8.167 -13.993 1.00 63.81 115 SER A O 1
ATOM 936 N N . GLY A 1 116 ? 15.973 6.968 -14.367 1.00 65.38 116 GLY A N 1
ATOM 937 C CA . GLY A 1 116 ? 15.398 6.154 -15.443 1.00 65.38 116 GLY A CA 1
ATOM 938 C C . GLY A 1 116 ? 14.546 4.975 -14.939 1.00 65.38 116 GLY A C 1
ATOM 939 O O . GLY A 1 116 ? 14.543 4.681 -13.742 1.00 65.38 116 GLY A O 1
ATOM 940 N N . PRO A 1 117 ? 13.839 4.262 -15.839 1.00 72.56 117 PRO A N 1
ATOM 941 C CA . PRO A 1 117 ? 13.137 3.028 -15.493 1.00 72.56 117 PRO A CA 1
ATOM 942 C C . PRO A 1 117 ? 14.074 2.017 -14.825 1.00 72.56 117 PRO A C 1
ATOM 944 O O . PRO A 1 117 ? 15.205 1.812 -15.272 1.00 72.56 117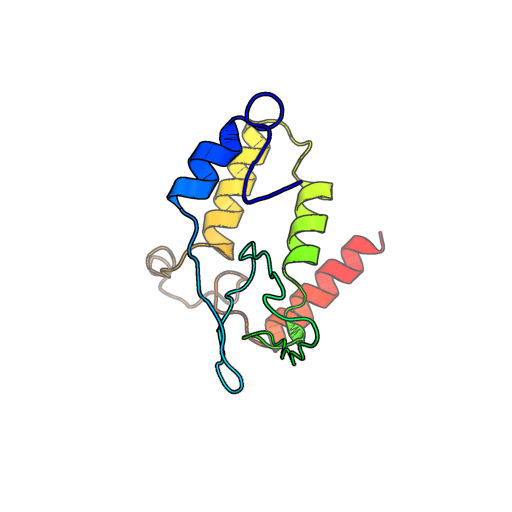 PRO A O 1
ATOM 947 N N . ILE A 1 118 ? 13.602 1.361 -13.764 1.00 77.31 118 ILE A N 1
ATOM 948 C CA . ILE A 1 118 ? 14.395 0.350 -13.065 1.00 77.31 118 ILE A CA 1
ATOM 949 C C . ILE A 1 118 ? 14.354 -0.966 -13.846 1.00 77.31 118 ILE A C 1
ATOM 951 O O . ILE A 1 118 ? 13.399 -1.739 -13.759 1.00 77.31 118 ILE A O 1
ATOM 955 N N . ASP A 1 119 ? 15.429 -1.246 -14.576 1.00 84.81 119 ASP A N 1
ATOM 956 C CA . ASP A 1 119 ? 15.678 -2.577 -15.116 1.00 84.81 119 ASP A CA 1
ATOM 957 C C . ASP A 1 119 ? 16.259 -3.531 -14.053 1.00 84.81 119 ASP A C 1
ATOM 959 O O . ASP A 1 119 ? 16.663 -3.150 -12.948 1.00 84.81 119 ASP A O 1
ATOM 963 N N . ASP A 1 120 ? 16.313 -4.811 -14.405 1.00 85.38 120 ASP A N 1
ATOM 964 C CA . ASP A 1 120 ? 16.850 -5.884 -13.567 1.00 85.38 120 ASP A CA 1
ATOM 965 C C . ASP A 1 120 ? 18.312 -5.649 -13.128 1.00 85.38 120 ASP A C 1
ATOM 967 O O . ASP A 1 120 ? 18.727 -6.070 -12.044 1.00 85.38 120 ASP A O 1
ATOM 971 N N . SER A 1 121 ? 19.123 -5.003 -13.971 1.00 86.44 121 SER A N 1
ATOM 972 C CA . SER A 1 121 ? 20.542 -4.743 -13.705 1.00 86.44 121 SER A CA 1
ATOM 973 C C . SER A 1 121 ? 20.709 -3.662 -12.642 1.00 86.44 121 SER A C 1
ATOM 975 O O . SER A 1 121 ? 21.437 -3.845 -11.657 1.00 86.44 121 SER A O 1
ATOM 977 N N . LEU A 1 122 ? 19.990 -2.553 -12.807 1.00 84.56 122 LEU A N 1
ATOM 978 C CA . LEU A 1 122 ? 19.945 -1.459 -11.856 1.00 84.56 122 LEU A CA 1
ATOM 979 C C . LEU A 1 122 ? 19.363 -1.939 -10.525 1.00 84.56 122 LEU A C 1
ATOM 981 O O . LEU A 1 122 ? 19.977 -1.695 -9.489 1.00 84.56 122 LEU A O 1
ATOM 985 N N . ALA A 1 123 ? 18.278 -2.717 -10.535 1.00 89.00 123 ALA A N 1
ATOM 986 C CA . ALA A 1 123 ? 17.688 -3.277 -9.319 1.00 89.00 123 ALA A CA 1
ATOM 987 C C . ALA A 1 123 ? 18.689 -4.105 -8.493 1.00 89.00 123 ALA A C 1
ATOM 989 O O . ALA A 1 123 ? 18.828 -3.892 -7.285 1.00 89.00 123 ALA A O 1
ATOM 990 N N . ARG A 1 124 ? 19.457 -5.001 -9.133 1.00 89.25 124 ARG A N 1
ATOM 991 C CA . ARG A 1 124 ? 20.503 -5.781 -8.441 1.00 89.25 124 ARG A CA 1
ATOM 992 C C . ARG A 1 124 ? 21.594 -4.887 -7.850 1.00 89.25 124 ARG A C 1
ATOM 994 O O . ARG A 1 124 ? 22.045 -5.137 -6.732 1.00 89.25 124 ARG A O 1
ATOM 1001 N N . ARG A 1 125 ? 21.995 -3.834 -8.569 1.00 88.75 125 ARG A N 1
ATOM 1002 C CA . ARG A 1 125 ? 23.000 -2.865 -8.102 1.00 88.75 125 ARG A CA 1
ATOM 1003 C C . ARG A 1 125 ? 22.513 -2.091 -6.876 1.00 88.75 125 ARG A C 1
ATOM 1005 O O . ARG A 1 125 ? 23.236 -2.029 -5.885 1.00 88.75 125 ARG A O 1
ATOM 1012 N N . LEU A 1 126 ? 21.280 -1.578 -6.921 1.00 89.38 126 LEU A N 1
ATOM 1013 C CA . LEU A 1 126 ? 20.635 -0.876 -5.805 1.00 89.38 126 LEU A CA 1
ATOM 1014 C C . LEU A 1 126 ? 20.527 -1.782 -4.571 1.00 89.38 126 LEU A C 1
ATOM 1016 O O . LEU A 1 126 ? 20.834 -1.361 -3.456 1.00 89.38 126 LEU A O 1
ATOM 1020 N N . ARG A 1 127 ? 20.156 -3.051 -4.770 1.00 89.81 127 ARG A N 1
ATOM 1021 C CA . ARG A 1 127 ? 20.066 -4.042 -3.690 1.00 89.81 127 ARG A CA 1
ATOM 1022 C C . ARG A 1 127 ? 21.420 -4.313 -3.037 1.00 89.81 127 ARG A C 1
ATOM 1024 O O . ARG A 1 127 ? 21.498 -4.388 -1.810 1.00 89.81 127 ARG A O 1
ATOM 1031 N N . ALA A 1 128 ? 22.479 -4.453 -3.835 1.00 91.12 128 ALA A N 1
ATOM 1032 C CA . ALA A 1 128 ? 23.835 -4.659 -3.329 1.00 91.12 128 ALA A CA 1
ATOM 1033 C C . ALA A 1 128 ? 24.335 -3.445 -2.529 1.00 91.12 128 ALA A C 1
ATOM 1035 O O . ALA A 1 128 ? 24.874 -3.614 -1.436 1.00 91.12 128 ALA A O 1
ATOM 1036 N N . GLU A 1 129 ? 24.106 -2.230 -3.035 1.00 90.56 129 GLU A N 1
ATOM 1037 C CA . GLU A 1 129 ? 24.431 -0.977 -2.344 1.00 90.56 129 GLU A CA 1
ATOM 1038 C C . GLU A 1 129 ? 23.718 -0.886 -0.988 1.00 90.56 129 GLU A C 1
ATOM 1040 O O . GLU A 1 129 ? 24.375 -0.723 0.042 1.00 90.56 129 GLU A O 1
ATOM 1045 N N . LEU A 1 130 ? 22.395 -1.087 -0.968 1.00 90.81 130 LEU A N 1
ATOM 1046 C CA . LEU A 1 130 ? 21.599 -1.041 0.259 1.00 90.81 130 LEU A CA 1
ATOM 1047 C C . LEU A 1 130 ? 22.063 -2.094 1.273 1.00 90.81 130 LEU A C 1
ATOM 1049 O O . LEU A 1 130 ? 22.263 -1.782 2.444 1.00 90.81 130 LEU A O 1
ATOM 1053 N N . THR A 1 131 ? 22.304 -3.327 0.820 1.00 91.94 131 THR A N 1
ATOM 1054 C CA . THR A 1 131 ? 22.789 -4.415 1.684 1.00 91.94 131 THR A CA 1
ATOM 1055 C C . THR A 1 131 ? 24.143 -4.077 2.308 1.00 91.94 131 THR A C 1
ATOM 1057 O O . THR A 1 131 ? 24.373 -4.366 3.479 1.00 91.94 131 THR A O 1
ATOM 1060 N N . ASN A 1 132 ? 25.048 -3.457 1.550 1.00 92.19 132 ASN A N 1
ATOM 1061 C CA . ASN A 1 132 ? 26.358 -3.058 2.060 1.00 92.19 132 ASN A CA 1
ATOM 1062 C C . ASN A 1 132 ? 26.266 -1.911 3.071 1.00 92.19 132 ASN A C 1
ATOM 1064 O O . ASN A 1 132 ? 27.034 -1.899 4.030 1.00 92.19 132 ASN A O 1
ATOM 1068 N N . HIS A 1 133 ? 25.341 -0.969 2.881 1.00 89.69 133 HIS A N 1
ATOM 1069 C CA . HIS A 1 133 ? 25.110 0.113 3.839 1.00 89.69 133 HIS A CA 1
ATOM 1070 C C . HIS A 1 133 ? 24.462 -0.383 5.132 1.00 89.69 133 HIS A C 1
ATOM 1072 O O . HIS A 1 133 ? 24.855 0.062 6.200 1.00 89.69 133 HIS A O 1
ATOM 1078 N N . LEU A 1 134 ? 23.538 -1.342 5.050 1.00 90.44 134 LEU A N 1
ATOM 1079 C CA . LEU A 1 134 ? 22.869 -1.922 6.220 1.00 90.44 134 LEU A CA 1
ATOM 1080 C C . LEU A 1 134 ? 23.763 -2.834 7.071 1.00 90.44 134 LEU A C 1
ATOM 1082 O O . LEU A 1 134 ? 23.412 -3.147 8.202 1.00 90.44 134 LEU A O 1
ATOM 1086 N N . LYS A 1 135 ? 24.897 -3.291 6.530 1.00 89.62 135 LYS A N 1
ATOM 1087 C CA . LYS A 1 135 ? 25.889 -4.094 7.262 1.00 89.62 135 LYS A CA 1
ATOM 1088 C C . LYS A 1 135 ? 26.859 -3.260 8.107 1.00 89.62 135 LYS A C 1
ATOM 1090 O O . LYS A 1 135 ? 27.664 -3.855 8.819 1.00 89.62 135 LYS A O 1
ATOM 1095 N N . ARG A 1 136 ? 26.854 -1.935 7.956 1.00 68.88 136 ARG A N 1
ATOM 1096 C CA . ARG A 1 136 ? 27.713 -1.008 8.705 1.00 68.88 136 ARG A CA 1
ATOM 1097 C C . ARG A 1 136 ? 27.002 -0.530 9.959 1.00 68.88 136 ARG A C 1
ATOM 1099 O O . ARG A 1 136 ? 27.717 -0.367 10.968 1.00 68.88 136 ARG A O 1
#

Sequence (136 aa):
MDTRNPDLQLHPNFEKAMTHALTAELRPGDVIYLPSLWWHQVESLSAINGLVNYWWTETSAVYGAPMDALTHALMAIKSLPGAQKSAWKALFDYYVFSETADDRDYWQTPRQDRSGPIDDSLARRLRAELTNHLKR

pLDDT: mean 86.7, std 12.66, range [51.28, 98.25]